Protein AF-A0A7S0EVI3-F1 (afdb_monomer_lite)

Sequence (124 aa):
MVFFVDGVERPTIIVSRPSEYKQPRIYIFTIEEQNWNHSLEGFVIATRNGVGFDHAYTTGTRNNGADGGQVELHVWASAPDILYYQGKTTANVGGMIEVKDSLLAPSKLVRTRRLLEEQPAARI

Foldseek 3Di:
DADDDPNHTQDAAEAEAEQDQPFFDKDKDFFDPDDPPDPQWFKFKFQDADAACPGGDDPAWDPGRDSGGIIMGGHYNPRDQKIWIHTNPDHPHTYIYGYHYDPPDVCPPDDDDDDDDDDPDDDD

Secondary structure (DSSP, 8-state):
---EETTEESPPEEEEE-SSTTSPEEEEEEE----TTSPP--EEEESSSSSTTTTB--TTEESTTBSSEEEEEEE-TTS-SEEEEEESSSTT-EEEEEEEE-S--------PPPPP--PPP---

Structure (mmCIF, N/CA/C/O backbone):
data_AF-A0A7S0EVI3-F1
#
_entry.id   AF-A0A7S0EVI3-F1
#
loop_
_atom_site.group_PDB
_atom_site.id
_atom_site.type_symbol
_atom_site.label_atom_id
_atom_site.label_alt_id
_atom_site.label_comp_id
_atom_site.label_asym_id
_atom_site.label_entity_id
_atom_site.label_seq_id
_atom_site.pdbx_PDB_ins_code
_atom_site.Cartn_x
_atom_site.Cartn_y
_atom_site.Cartn_z
_atom_site.occupancy
_atom_site.B_iso_or_equiv
_atom_site.auth_seq_id
_atom_site.auth_comp_id
_atom_site.auth_asym_id
_atom_site.auth_atom_id
_atom_site.pdbx_PDB_model_num
ATOM 1 N N . MET A 1 1 ? 17.255 -3.508 -9.922 1.00 75.69 1 MET A N 1
ATOM 2 C CA . MET A 1 1 ? 16.327 -2.391 -9.659 1.00 75.69 1 MET A CA 1
ATOM 3 C C . MET A 1 1 ? 15.716 -2.614 -8.292 1.00 75.69 1 MET A C 1
ATOM 5 O O . MET A 1 1 ? 15.513 -3.767 -7.942 1.00 75.69 1 MET A O 1
ATOM 9 N N . VAL A 1 2 ? 15.512 -1.565 -7.504 1.00 85.00 2 VAL A N 1
ATOM 10 C CA . VAL A 1 2 ? 14.931 -1.639 -6.155 1.00 85.00 2 VAL A CA 1
ATOM 11 C C . VAL A 1 2 ? 14.132 -0.364 -5.906 1.00 85.00 2 VAL A C 1
ATOM 13 O O . VAL A 1 2 ? 14.465 0.676 -6.471 1.00 85.00 2 VAL A O 1
ATOM 16 N N . PHE A 1 3 ? 13.094 -0.441 -5.076 1.00 87.06 3 PHE A N 1
ATOM 17 C CA . PHE A 1 3 ? 12.415 0.757 -4.593 1.00 87.06 3 PHE A CA 1
ATOM 18 C C . PHE A 1 3 ? 13.143 1.307 -3.371 1.00 87.06 3 PHE A C 1
ATOM 20 O O . PHE A 1 3 ? 13.448 0.563 -2.433 1.00 87.06 3 PHE A O 1
ATOM 27 N N . PHE A 1 4 ? 13.365 2.618 -3.388 1.00 89.12 4 PHE A N 1
ATOM 28 C CA . PHE A 1 4 ? 13.711 3.390 -2.208 1.00 89.12 4 PHE A CA 1
ATOM 29 C C . PHE A 1 4 ? 12.467 4.134 -1.740 1.00 89.12 4 PHE A C 1
ATOM 31 O O . PHE A 1 4 ? 11.770 4.739 -2.551 1.00 89.12 4 PHE A O 1
ATOM 38 N N . VAL A 1 5 ? 12.194 4.095 -0.441 1.00 87.88 5 VAL A N 1
ATOM 39 C CA . VAL A 1 5 ? 11.146 4.912 0.182 1.00 87.88 5 VAL A CA 1
ATOM 40 C C . VAL A 1 5 ? 11.827 5.733 1.261 1.00 87.88 5 VAL A C 1
ATOM 42 O O . VAL A 1 5 ? 12.509 5.174 2.119 1.00 87.88 5 VAL A O 1
ATOM 45 N N . ASP A 1 6 ? 11.725 7.056 1.147 1.00 88.06 6 ASP A N 1
ATOM 46 C CA . ASP A 1 6 ? 12.416 8.021 2.011 1.00 88.06 6 ASP A CA 1
ATOM 47 C C . ASP A 1 6 ? 13.928 7.743 2.152 1.00 88.06 6 ASP A C 1
ATOM 49 O O . ASP A 1 6 ? 14.516 7.847 3.227 1.00 88.06 6 ASP A O 1
ATOM 53 N N . GLY A 1 7 ? 14.569 7.346 1.045 1.00 87.62 7 GLY A N 1
ATOM 54 C CA . GLY A 1 7 ? 16.007 7.058 0.978 1.00 87.62 7 GLY A CA 1
ATOM 55 C C . GLY A 1 7 ? 16.431 5.695 1.538 1.00 87.62 7 GLY A C 1
ATOM 56 O O . GLY A 1 7 ? 17.607 5.346 1.449 1.00 87.62 7 GLY A O 1
ATOM 57 N N . VAL A 1 8 ? 15.504 4.897 2.071 1.00 90.44 8 VAL A N 1
ATOM 58 C CA . VAL A 1 8 ? 15.786 3.539 2.552 1.00 90.44 8 VAL A CA 1
ATOM 59 C C . VAL A 1 8 ? 15.499 2.536 1.444 1.00 90.44 8 VAL A C 1
ATOM 61 O O . VAL A 1 8 ? 14.448 2.599 0.810 1.00 90.44 8 VAL A O 1
ATOM 64 N N . GLU A 1 9 ? 16.417 1.599 1.210 1.00 90.19 9 GLU A N 1
ATOM 65 C CA . GLU A 1 9 ? 16.212 0.500 0.265 1.00 90.19 9 GLU A CA 1
ATOM 66 C C . GLU A 1 9 ? 15.216 -0.520 0.834 1.00 90.19 9 GLU A C 1
ATOM 68 O O . GLU A 1 9 ? 15.424 -1.058 1.923 1.00 90.19 9 GLU A O 1
ATOM 73 N N . ARG A 1 10 ? 14.146 -0.810 0.082 1.00 89.44 10 ARG A N 1
ATOM 74 C CA . ARG A 1 10 ? 13.157 -1.865 0.380 1.00 89.44 10 ARG A CA 1
ATOM 75 C C . ARG A 1 10 ? 12.644 -1.890 1.841 1.00 89.44 10 ARG A C 1
ATOM 77 O O . ARG A 1 10 ? 12.573 -2.970 2.439 1.00 89.44 10 ARG A O 1
ATOM 84 N N . PRO A 1 11 ? 12.262 -0.750 2.449 1.00 95.38 11 PRO A N 1
ATOM 85 C CA . PRO A 1 11 ? 11.819 -0.729 3.835 1.00 95.38 11 PRO A CA 1
ATOM 86 C C . PRO A 1 11 ? 10.487 -1.459 4.010 1.00 95.38 11 PRO A C 1
ATOM 88 O O . PRO A 1 11 ? 9.668 -1.542 3.091 1.00 95.38 11 PRO A O 1
ATOM 91 N N . THR A 1 12 ? 10.232 -1.937 5.228 1.00 96.31 12 THR A N 1
ATOM 92 C CA . THR A 1 12 ? 8.856 -2.247 5.629 1.00 96.31 12 THR A CA 1
ATOM 93 C C . THR A 1 12 ? 8.133 -0.935 5.895 1.00 96.31 12 THR A C 1
ATOM 95 O O . THR A 1 12 ? 8.557 -0.153 6.745 1.00 96.31 12 THR A O 1
ATOM 98 N N . ILE A 1 13 ? 7.048 -0.693 5.168 1.00 96.75 13 ILE A N 1
ATOM 99 C CA . ILE A 1 13 ? 6.231 0.509 5.322 1.00 96.75 13 ILE A CA 1
ATOM 100 C C . ILE A 1 13 ? 5.176 0.215 6.378 1.00 96.75 13 ILE A C 1
ATOM 102 O O . ILE A 1 13 ? 4.430 -0.749 6.249 1.00 96.75 13 ILE A O 1
ATOM 106 N N . ILE A 1 14 ? 5.094 1.038 7.419 1.00 96.06 14 ILE A N 1
ATOM 107 C CA . ILE A 1 14 ? 4.076 0.878 8.458 1.00 96.06 14 ILE A CA 1
ATOM 108 C C . ILE A 1 14 ? 2.975 1.899 8.207 1.00 96.06 14 ILE A C 1
ATOM 110 O O . ILE A 1 14 ? 3.201 3.107 8.270 1.00 96.06 14 ILE A O 1
ATOM 114 N N . VAL A 1 15 ? 1.769 1.407 7.959 1.00 95.31 15 VAL A N 1
ATOM 115 C CA . VAL A 1 15 ? 0.560 2.222 7.840 1.00 95.31 15 VAL A CA 1
ATOM 116 C C . VAL A 1 15 ? -0.413 1.852 8.948 1.00 95.31 15 VAL A C 1
ATOM 118 O O . VAL A 1 15 ? -0.271 0.835 9.622 1.00 95.31 15 VAL A O 1
ATOM 121 N N . SER A 1 16 ? -1.418 2.691 9.158 1.00 94.38 16 SER A N 1
ATOM 122 C CA . SER A 1 16 ? -2.457 2.438 10.146 1.00 94.38 16 SER A CA 1
ATOM 123 C C . SER A 1 16 ? -3.818 2.359 9.482 1.00 94.38 16 SER A C 1
ATOM 125 O O . SER A 1 16 ? -4.107 3.144 8.576 1.00 94.38 16 SER A O 1
ATOM 127 N N . ARG A 1 17 ? -4.662 1.443 9.956 1.00 92.38 17 ARG A N 1
ATOM 128 C CA . ARG A 1 17 ? -6.083 1.395 9.617 1.00 92.38 17 ARG A CA 1
ATOM 129 C C . ARG A 1 17 ? -6.929 2.005 10.744 1.00 92.38 17 ARG A C 1
ATOM 131 O O . ARG A 1 17 ? -6.536 1.951 11.914 1.00 92.38 17 ARG A O 1
ATOM 138 N N . PRO A 1 18 ? -8.048 2.668 10.414 1.00 89.25 18 PRO A N 1
ATOM 139 C CA . PRO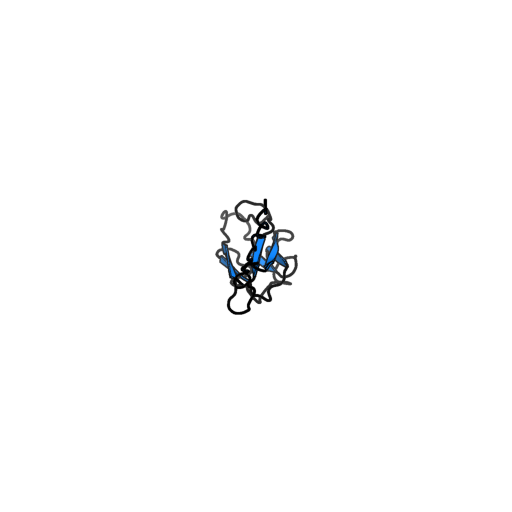 A 1 18 ? -8.986 3.190 11.404 1.00 89.25 18 PRO A CA 1
ATOM 140 C C . PRO A 1 18 ? -9.706 2.047 12.137 1.00 89.25 18 PRO A C 1
ATOM 142 O O . PRO A 1 18 ? -9.878 0.965 11.584 1.00 89.25 18 PRO A O 1
ATOM 145 N N . SER A 1 19 ? -10.171 2.307 13.361 1.00 80.69 19 SER A N 1
ATOM 146 C CA . SER A 1 19 ? -10.954 1.350 14.159 1.00 80.69 19 SER A CA 1
ATOM 147 C C . SER A 1 19 ? -12.413 1.210 13.703 1.00 80.69 19 SER A C 1
ATOM 149 O O . SER A 1 19 ? -13.073 0.232 14.043 1.00 80.69 19 SER A O 1
ATOM 151 N N . GLU A 1 20 ? -12.928 2.167 12.923 1.00 78.31 20 GLU A N 1
ATOM 152 C CA . GLU A 1 20 ? -14.301 2.179 12.410 1.00 78.31 20 GLU A CA 1
ATOM 153 C C . GLU A 1 20 ? -14.328 2.375 10.885 1.00 78.31 20 GLU A C 1
ATOM 155 O O . GLU A 1 20 ? -13.520 3.110 10.318 1.00 78.31 20 GLU A O 1
ATOM 160 N N . TYR A 1 21 ? -15.330 1.792 10.219 1.00 75.56 21 TYR A N 1
ATOM 161 C CA . TYR A 1 21 ? -15.549 1.846 8.762 1.00 75.56 21 TYR A CA 1
ATOM 162 C C . TYR A 1 21 ? -16.068 3.196 8.226 1.00 75.56 21 TYR A C 1
ATOM 164 O O . TYR A 1 21 ? -16.699 3.245 7.174 1.00 75.56 21 TYR A O 1
ATOM 172 N N . LYS A 1 22 ? -15.857 4.310 8.935 1.00 79.88 22 LYS A N 1
ATOM 173 C CA . LYS A 1 22 ? -16.441 5.601 8.531 1.00 79.88 22 LYS A CA 1
ATOM 174 C C . LYS A 1 22 ? -15.660 6.281 7.412 1.00 79.88 22 LYS A C 1
ATOM 176 O O . LYS A 1 22 ? -16.274 6.857 6.521 1.00 79.88 22 LYS A O 1
ATOM 181 N N . GLN A 1 23 ? -14.330 6.233 7.465 1.00 85.75 23 GLN A N 1
ATOM 182 C CA . GLN A 1 23 ? -13.439 6.829 6.466 1.00 85.75 23 GLN A CA 1
ATOM 183 C C . GLN A 1 23 ? -12.113 6.063 6.435 1.00 85.75 23 GLN A C 1
ATOM 185 O O . GLN A 1 23 ? -11.656 5.653 7.503 1.00 85.75 23 GLN A O 1
ATOM 190 N N . PRO A 1 24 ? -11.478 5.877 5.265 1.00 91.62 24 PRO A N 1
ATOM 191 C CA . PRO A 1 24 ? -10.165 5.256 5.186 1.00 91.62 24 PRO A CA 1
ATOM 192 C C . PRO A 1 24 ? -9.078 6.229 5.651 1.00 91.62 24 PRO A C 1
ATOM 194 O O . PRO A 1 24 ? -9.237 7.449 5.589 1.00 91.62 24 PRO A O 1
ATOM 197 N N . ARG A 1 25 ? -7.927 5.691 6.052 1.00 93.19 25 ARG A N 1
ATOM 198 C CA . ARG A 1 25 ? -6.688 6.475 6.120 1.00 93.19 25 ARG A CA 1
ATOM 199 C C . ARG A 1 25 ? -6.021 6.440 4.752 1.00 93.19 25 ARG A C 1
ATOM 201 O O . ARG A 1 25 ? -5.808 5.358 4.211 1.00 93.19 25 ARG A O 1
ATOM 208 N N . ILE A 1 26 ? -5.725 7.606 4.190 1.00 95.00 26 ILE A N 1
ATOM 209 C CA . ILE A 1 26 ? -5.155 7.718 2.845 1.00 95.00 26 ILE A CA 1
ATOM 210 C C . ILE A 1 26 ? -3.648 7.930 2.963 1.00 95.00 26 ILE A C 1
ATOM 212 O O . ILE A 1 26 ? -3.197 8.870 3.615 1.00 95.00 26 ILE A O 1
ATOM 216 N N . TYR A 1 27 ? -2.889 7.050 2.319 1.00 96.88 27 TYR A N 1
ATOM 217 C CA . TYR A 1 27 ? -1.442 7.133 2.161 1.00 96.88 27 TYR A CA 1
ATOM 218 C C . TYR A 1 27 ? -1.134 7.367 0.688 1.00 96.88 27 TYR A C 1
ATOM 220 O O . TYR A 1 27 ? -1.673 6.670 -0.170 1.00 96.88 27 TYR A O 1
ATOM 228 N N . ILE A 1 28 ? -0.295 8.355 0.393 1.00 95.88 28 ILE A N 1
ATOM 229 C CA . ILE A 1 28 ? 0.062 8.724 -0.977 1.00 95.88 28 ILE A CA 1
ATOM 230 C C . ILE A 1 28 ? 1.530 8.374 -1.187 1.00 95.88 28 ILE A C 1
ATOM 232 O O . ILE A 1 28 ? 2.398 8.899 -0.494 1.00 95.88 28 ILE A O 1
ATOM 236 N N . PHE A 1 29 ? 1.789 7.490 -2.144 1.00 93.62 29 PHE A N 1
ATOM 237 C CA . PHE A 1 29 ? 3.125 7.154 -2.610 1.00 93.62 29 PHE A CA 1
ATOM 238 C C . PHE A 1 29 ? 3.414 7.983 -3.855 1.00 93.62 29 PHE A C 1
ATOM 240 O O . PHE A 1 29 ? 2.797 7.776 -4.903 1.00 93.62 29 PHE A O 1
ATOM 247 N N . THR A 1 30 ? 4.327 8.941 -3.731 1.00 91.69 30 THR A N 1
ATOM 248 C CA . THR A 1 30 ? 4.819 9.709 -4.875 1.00 91.69 30 THR A CA 1
ATOM 249 C C . THR A 1 30 ? 5.948 8.927 -5.534 1.00 91.69 30 THR A C 1
ATOM 251 O O . THR A 1 30 ? 6.977 8.665 -4.918 1.00 91.69 30 THR A O 1
ATOM 254 N N . ILE A 1 31 ? 5.732 8.538 -6.783 1.00 87.62 31 ILE A N 1
ATOM 255 C CA . ILE A 1 31 ? 6.685 7.834 -7.630 1.00 87.62 31 ILE A CA 1
ATOM 256 C C . ILE A 1 31 ? 7.399 8.886 -8.468 1.00 87.62 31 ILE A C 1
ATOM 258 O O . ILE A 1 31 ? 6.874 9.374 -9.474 1.00 87.62 31 ILE A O 1
ATOM 262 N N . GLU A 1 32 ? 8.579 9.276 -7.998 1.00 79.44 32 GLU A N 1
ATOM 263 C CA . GLU A 1 32 ? 9.460 10.177 -8.728 1.00 79.44 32 GLU A CA 1
ATOM 264 C C . GLU A 1 32 ? 10.269 9.389 -9.758 1.00 79.44 32 GLU A C 1
ATOM 266 O O . GLU A 1 32 ? 10.924 8.392 -9.444 1.00 79.44 32 GLU A O 1
ATOM 271 N N . GLU A 1 33 ? 10.233 9.853 -11.003 1.00 68.38 33 GLU A N 1
ATOM 272 C CA . GLU A 1 33 ? 11.042 9.304 -12.081 1.00 68.38 33 GLU A CA 1
ATOM 273 C C . GLU A 1 33 ? 12.493 9.773 -11.893 1.00 68.38 33 GLU A C 1
ATOM 275 O O . GLU A 1 33 ? 12.888 10.856 -12.329 1.00 68.38 33 GLU A O 1
ATOM 280 N N . GLN A 1 34 ? 13.310 8.981 -11.193 1.00 58.06 34 GLN A N 1
ATOM 281 C CA . GLN A 1 34 ? 14.746 9.242 -11.141 1.00 58.06 34 GLN A CA 1
ATOM 282 C C . GLN A 1 34 ? 15.413 8.764 -12.436 1.00 58.06 34 GLN A C 1
ATOM 284 O O . GLN A 1 34 ? 15.823 7.613 -12.563 1.00 58.06 34 GLN A O 1
ATOM 289 N N . ASN A 1 35 ? 15.594 9.723 -13.346 1.00 54.56 35 ASN A N 1
ATOM 290 C CA . ASN A 1 35 ? 16.425 9.691 -14.553 1.00 54.56 35 ASN A CA 1
ATOM 291 C C . ASN A 1 35 ? 15.799 9.038 -15.799 1.00 54.56 35 ASN A C 1
ATOM 293 O O . ASN A 1 35 ? 15.438 7.866 -15.806 1.00 54.56 35 ASN A O 1
ATOM 297 N N . TRP A 1 36 ? 15.858 9.781 -16.912 1.00 55.09 36 TRP A N 1
ATOM 298 C CA . TRP A 1 36 ? 15.404 9.430 -18.272 1.00 55.09 36 TRP A CA 1
ATOM 299 C C . TRP A 1 36 ? 15.952 8.116 -18.879 1.00 55.09 36 TRP A C 1
ATOM 301 O O . TRP A 1 36 ? 15.562 7.757 -19.985 1.00 55.09 36 TRP A O 1
ATOM 311 N N . ASN A 1 37 ? 16.848 7.400 -18.189 1.00 54.66 37 ASN A N 1
ATOM 312 C CA . ASN A 1 37 ? 17.546 6.211 -18.698 1.00 54.66 37 ASN A CA 1
ATOM 313 C C . ASN A 1 37 ? 17.290 4.926 -17.890 1.00 54.66 37 ASN A C 1
ATOM 315 O O . ASN A 1 37 ? 17.931 3.909 -18.157 1.00 54.66 37 ASN A O 1
ATOM 319 N N . HIS A 1 38 ? 16.396 4.940 -16.900 1.00 56.28 38 HIS A N 1
ATOM 320 C CA . HIS A 1 38 ? 16.034 3.734 -16.152 1.00 56.28 38 HIS A CA 1
ATOM 321 C C . HIS A 1 38 ? 14.680 3.198 -16.627 1.00 56.28 38 HIS A C 1
ATOM 323 O O . HIS A 1 38 ? 13.769 3.970 -16.910 1.00 56.28 38 HIS A O 1
ATOM 329 N N . SER A 1 39 ? 14.551 1.868 -16.744 1.00 59.78 39 SER A N 1
ATOM 330 C CA . SER A 1 39 ? 13.244 1.241 -16.984 1.00 59.78 39 SER A CA 1
ATOM 331 C C . SER A 1 39 ? 12.276 1.697 -15.906 1.00 59.78 39 SER A C 1
ATOM 333 O O . SER A 1 39 ? 12.548 1.518 -14.720 1.00 59.78 39 SER A O 1
ATOM 335 N N . LEU A 1 40 ? 11.161 2.278 -16.338 1.00 73.00 40 LEU A N 1
ATOM 336 C CA . LEU A 1 40 ? 10.063 2.604 -15.452 1.00 73.00 40 LEU A CA 1
ATOM 337 C C . LEU A 1 40 ? 9.538 1.313 -14.826 1.00 73.00 40 LEU A C 1
ATOM 339 O O . LEU A 1 40 ? 9.146 0.384 -15.533 1.00 73.00 40 LEU A O 1
ATOM 343 N N . GLU A 1 41 ? 9.552 1.255 -13.500 1.00 85.56 41 GLU A N 1
ATOM 344 C CA . GLU A 1 41 ? 8.992 0.141 -12.751 1.00 85.56 41 GLU A CA 1
ATOM 345 C C . GLU A 1 41 ? 7.732 0.607 -12.041 1.00 85.56 41 GLU A C 1
ATOM 347 O O . GLU A 1 41 ? 7.797 1.354 -11.064 1.00 85.56 41 GLU A O 1
ATOM 352 N N . GLY A 1 42 ? 6.584 0.152 -12.537 1.00 90.44 42 GLY A N 1
ATOM 353 C CA . GLY A 1 42 ? 5.301 0.477 -11.938 1.00 90.44 42 GLY A CA 1
ATOM 354 C C . GLY A 1 42 ? 5.222 0.043 -10.482 1.00 90.44 42 GLY A C 1
ATOM 355 O O . GLY A 1 42 ? 5.614 -1.072 -10.132 1.00 90.44 42 GLY A O 1
ATOM 356 N N . PHE A 1 43 ? 4.677 0.915 -9.638 1.00 93.50 43 PHE A N 1
ATOM 357 C CA . PHE A 1 43 ? 4.495 0.644 -8.217 1.00 93.50 43 PHE A CA 1
ATOM 358 C C . PHE A 1 43 ? 3.137 -0.016 -7.976 1.00 93.50 43 PHE A C 1
ATOM 360 O O . PHE A 1 43 ? 2.095 0.645 -7.996 1.00 93.50 43 PHE A O 1
ATOM 367 N N . VAL A 1 44 ? 3.138 -1.333 -7.767 1.00 96.75 44 VAL A N 1
ATOM 368 C CA . VAL A 1 44 ? 1.921 -2.116 -7.536 1.00 96.75 44 VAL A CA 1
ATOM 369 C C . VAL A 1 44 ? 1.778 -2.452 -6.058 1.00 96.75 44 VAL A C 1
ATOM 371 O O . VAL A 1 44 ? 2.666 -3.049 -5.461 1.00 96.75 44 VAL A O 1
ATOM 374 N N . ILE A 1 45 ? 0.625 -2.144 -5.476 1.00 97.94 45 ILE A N 1
ATOM 375 C CA . ILE A 1 45 ? 0.218 -2.631 -4.160 1.00 97.94 45 ILE A CA 1
ATOM 376 C C . ILE A 1 45 ? -0.565 -3.929 -4.338 1.00 97.94 45 ILE A C 1
ATOM 378 O O . ILE A 1 45 ? -1.528 -3.983 -5.110 1.00 97.94 45 ILE A O 1
ATOM 382 N N . ALA A 1 46 ? -0.168 -4.965 -3.606 1.00 97.81 46 ALA A N 1
ATOM 383 C CA . ALA A 1 46 ? -0.665 -6.326 -3.743 1.00 97.81 46 ALA A CA 1
ATOM 384 C C . ALA A 1 46 ? -0.943 -6.989 -2.386 1.00 97.81 46 ALA A C 1
ATOM 386 O O . ALA A 1 46 ? -0.367 -6.629 -1.362 1.00 97.81 46 ALA A O 1
ATOM 387 N N . THR A 1 47 ? -1.814 -7.997 -2.372 1.00 97.69 47 THR A N 1
ATOM 388 C CA . THR A 1 47 ? -2.103 -8.814 -1.178 1.00 97.69 47 THR A CA 1
ATOM 389 C C . THR A 1 47 ? -1.106 -9.954 -0.978 1.00 97.69 47 THR A C 1
ATOM 391 O O . THR A 1 47 ? -1.119 -10.617 0.056 1.00 97.69 47 THR A O 1
ATOM 394 N N . ARG A 1 48 ? -0.266 -10.233 -1.979 1.00 95.81 48 ARG A N 1
ATOM 395 C CA . ARG A 1 48 ? 0.809 -11.231 -1.936 1.00 95.81 48 ARG A CA 1
ATOM 396 C C . ARG A 1 48 ? 2.003 -10.710 -2.720 1.00 95.81 48 ARG A C 1
ATOM 398 O O . ARG A 1 48 ? 1.812 -10.010 -3.708 1.00 95.81 48 ARG A O 1
ATOM 405 N N . ASN A 1 49 ? 3.201 -11.094 -2.294 1.00 92.88 49 ASN A N 1
ATOM 406 C CA . ASN A 1 49 ? 4.426 -10.808 -3.031 1.00 92.88 49 ASN A CA 1
ATOM 407 C C . ASN A 1 49 ? 4.445 -11.559 -4.376 1.00 92.88 49 ASN A C 1
ATOM 409 O O . ASN A 1 49 ? 4.001 -12.707 -4.459 1.00 92.88 49 ASN A O 1
ATOM 413 N N . GLY A 1 50 ? 4.985 -10.923 -5.407 1.00 91.81 50 GLY A N 1
ATOM 414 C CA . GLY A 1 50 ? 5.041 -11.420 -6.771 1.00 91.81 50 GLY A CA 1
ATOM 415 C C . GLY A 1 50 ? 5.503 -10.332 -7.737 1.00 91.81 50 GLY A C 1
ATOM 416 O O . GLY A 1 50 ? 6.396 -9.543 -7.429 1.00 91.81 50 GLY A O 1
ATOM 417 N N . VAL A 1 51 ? 4.898 -10.314 -8.922 1.00 92.62 51 VAL A N 1
ATOM 418 C CA . VAL A 1 51 ? 5.120 -9.291 -9.945 1.00 92.62 51 VAL A CA 1
ATOM 419 C C . VAL A 1 51 ? 3.798 -8.974 -10.629 1.00 92.62 51 VAL A C 1
ATOM 421 O O . VAL A 1 51 ? 2.895 -9.814 -10.660 1.00 92.62 51 VAL A O 1
ATOM 424 N N . GLY A 1 52 ? 3.680 -7.772 -11.185 1.00 91.81 52 GLY A N 1
ATOM 425 C CA . GLY A 1 52 ? 2.501 -7.395 -11.958 1.00 91.81 52 GLY A CA 1
ATOM 426 C C . GLY A 1 52 ? 1.234 -7.351 -11.106 1.00 91.81 52 GLY A C 1
ATOM 427 O O . GLY A 1 52 ? 1.274 -7.011 -9.921 1.00 91.81 52 GLY A O 1
ATOM 428 N N . PHE A 1 53 ? 0.097 -7.674 -11.725 1.00 95.31 53 PHE A N 1
ATOM 429 C CA . PHE A 1 53 ? -1.233 -7.440 -11.154 1.00 95.31 53 PHE A CA 1
ATOM 430 C C . PHE A 1 53 ? -1.946 -8.694 -10.631 1.00 95.31 53 PHE A C 1
ATOM 432 O O . PHE A 1 53 ? -3.056 -8.566 -10.119 1.00 95.31 53 PHE A O 1
ATOM 439 N N . ASP A 1 54 ? -1.329 -9.878 -10.696 1.00 92.31 54 ASP A N 1
ATOM 440 C CA . ASP A 1 54 ? -1.970 -11.161 -10.339 1.00 92.31 54 ASP A CA 1
ATOM 441 C C . ASP A 1 54 ? -2.589 -11.171 -8.933 1.00 92.31 54 ASP A C 1
ATOM 443 O O . ASP A 1 54 ? -3.601 -11.824 -8.687 1.00 92.31 54 ASP A O 1
ATOM 447 N N . HIS A 1 55 ? -1.997 -10.413 -8.007 1.00 95.31 55 HIS A N 1
ATOM 448 C CA . HIS A 1 55 ? -2.480 -10.254 -6.636 1.00 95.31 55 HIS A CA 1
ATOM 449 C C . HIS A 1 55 ? -2.680 -8.782 -6.261 1.00 95.31 55 HIS A C 1
ATOM 451 O O . HIS A 1 55 ? -2.535 -8.421 -5.092 1.00 95.31 55 HIS A O 1
ATOM 457 N N . ALA A 1 56 ? -2.963 -7.920 -7.242 1.00 96.69 56 ALA A N 1
ATOM 458 C CA . ALA A 1 56 ? -3.157 -6.496 -7.005 1.00 96.69 56 ALA A CA 1
ATOM 459 C C . ALA A 1 56 ? -4.275 -6.254 -5.983 1.00 96.69 56 ALA A C 1
ATOM 461 O O . ALA A 1 56 ? -5.374 -6.802 -6.074 1.00 96.69 56 ALA A O 1
ATOM 462 N N . TYR A 1 57 ? -4.002 -5.393 -5.010 1.00 97.44 57 TYR A N 1
ATOM 463 C CA . TYR A 1 57 ? -4.991 -4.968 -4.035 1.00 97.44 57 TYR A CA 1
ATOM 464 C C . TYR A 1 57 ? -5.866 -3.877 -4.659 1.00 97.44 57 TYR A C 1
ATOM 466 O O . TYR A 1 57 ? -5.420 -2.744 -4.830 1.00 97.44 57 TYR A O 1
ATOM 474 N N . THR A 1 58 ? -7.103 -4.209 -5.035 1.00 94.50 58 THR A N 1
ATOM 475 C CA . THR A 1 58 ? -8.004 -3.306 -5.782 1.00 94.50 58 THR A CA 1
ATOM 476 C C . THR A 1 58 ? -9.033 -2.584 -4.908 1.00 94.50 58 THR A C 1
ATOM 478 O O . THR A 1 58 ? -9.540 -1.539 -5.299 1.00 94.50 58 THR A O 1
ATOM 481 N N . THR A 1 59 ? -9.323 -3.088 -3.706 1.00 91.00 59 THR A N 1
ATOM 482 C CA . THR A 1 59 ? -10.387 -2.564 -2.824 1.00 91.00 59 THR A CA 1
ATOM 483 C C . THR A 1 59 ? -10.085 -1.181 -2.232 1.00 91.00 59 THR A C 1
ATOM 485 O O . THR A 1 59 ? -10.985 -0.491 -1.762 1.00 91.00 59 THR A O 1
ATOM 488 N N . GLY A 1 60 ? -8.823 -0.758 -2.231 1.00 93.12 60 GLY A N 1
ATOM 489 C CA . GLY A 1 60 ? -8.404 0.490 -1.598 1.00 93.12 60 GLY A CA 1
ATOM 490 C C . GLY A 1 60 ? -7.204 1.113 -2.280 1.00 93.12 60 GLY A C 1
ATOM 491 O O . GLY A 1 60 ? -6.315 1.593 -1.591 1.00 93.12 60 GLY A O 1
ATOM 492 N N . THR A 1 61 ? -7.128 1.064 -3.606 1.00 97.00 61 THR A N 1
ATOM 493 C CA . THR A 1 61 ? -6.029 1.704 -4.333 1.00 97.00 61 THR A CA 1
ATOM 494 C C . THR A 1 61 ? -6.532 2.587 -5.457 1.00 97.00 61 THR A C 1
ATOM 496 O O . THR A 1 61 ? -7.561 2.318 -6.078 1.00 97.00 61 THR A O 1
ATOM 499 N N . ARG A 1 62 ? -5.783 3.654 -5.729 1.00 97.06 62 ARG A N 1
ATOM 500 C CA . ARG A 1 62 ? -5.985 4.518 -6.890 1.00 97.06 62 ARG A CA 1
ATOM 501 C C . ARG A 1 62 ? -4.674 4.635 -7.649 1.00 97.06 62 ARG A C 1
ATOM 503 O O . ARG A 1 62 ? -3.629 4.822 -7.034 1.00 97.06 62 ARG A O 1
ATOM 510 N N . ASN A 1 63 ? -4.761 4.539 -8.977 1.00 95.25 63 ASN A N 1
ATOM 511 C CA . ASN A 1 63 ? -3.609 4.574 -9.881 1.00 95.25 63 ASN A CA 1
ATOM 512 C C . ASN A 1 63 ? -2.571 3.472 -9.575 1.00 95.25 63 ASN A C 1
ATOM 514 O O . ASN A 1 63 ? -1.369 3.682 -9.660 1.00 95.25 63 ASN A O 1
ATOM 518 N N . ASN A 1 64 ? -3.044 2.295 -9.161 1.00 96.25 64 ASN A N 1
ATOM 519 C CA . ASN A 1 64 ? -2.179 1.182 -8.787 1.00 96.25 64 ASN A CA 1
ATOM 520 C C . ASN A 1 64 ? -1.370 0.680 -9.997 1.00 96.25 64 ASN A C 1
ATOM 522 O O . ASN A 1 64 ? -1.941 0.444 -11.061 1.00 96.25 64 ASN A O 1
ATOM 526 N N . GLY A 1 65 ? -0.059 0.497 -9.831 1.00 93.44 65 GLY A N 1
ATOM 527 C CA . GLY A 1 65 ? 0.852 0.127 -10.915 1.00 93.44 65 GLY A CA 1
ATOM 528 C C . GLY A 1 65 ? 1.277 1.289 -11.807 1.00 93.44 65 GLY A C 1
ATOM 529 O O . GLY A 1 65 ? 1.697 1.049 -12.940 1.00 93.44 65 GLY A O 1
ATOM 530 N N . ALA A 1 66 ? 1.143 2.526 -11.321 1.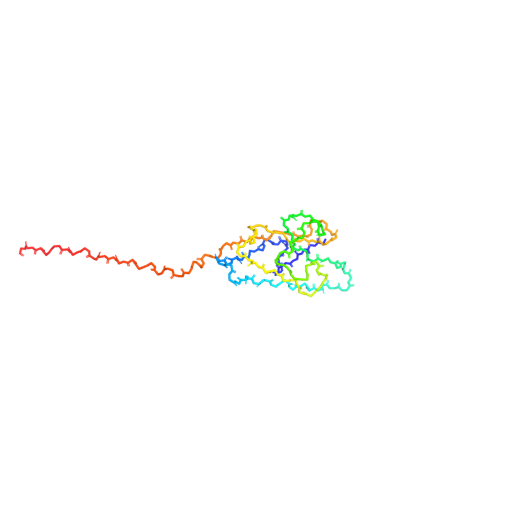00 91.88 66 ALA A N 1
ATOM 531 C CA . ALA A 1 66 ? 1.648 3.698 -12.014 1.00 91.88 66 ALA A CA 1
ATOM 532 C C . ALA A 1 66 ? 3.173 3.666 -12.115 1.00 91.88 66 ALA A C 1
ATOM 534 O O . ALA A 1 66 ? 3.873 3.387 -11.141 1.00 91.88 66 ALA A O 1
ATOM 535 N N . ASP A 1 67 ? 3.646 4.007 -13.306 1.00 88.00 67 ASP A N 1
ATOM 536 C CA . ASP A 1 67 ? 5.056 4.072 -13.684 1.00 88.00 67 ASP A CA 1
ATOM 537 C C . ASP A 1 67 ? 5.676 5.453 -13.327 1.00 88.00 67 ASP A C 1
ATOM 539 O O . ASP A 1 67 ? 6.879 5.651 -13.444 1.00 88.00 67 ASP A O 1
ATOM 543 N N . GLY A 1 68 ? 4.851 6.394 -12.845 1.00 87.69 68 GLY A N 1
ATOM 544 C CA . GLY A 1 68 ? 5.217 7.721 -12.340 1.00 87.69 68 GLY A CA 1
ATOM 545 C C . GLY A 1 68 ? 3.995 8.460 -11.767 1.00 87.69 68 GLY A C 1
ATOM 546 O O . GLY A 1 68 ? 2.849 8.094 -12.044 1.00 87.69 68 GLY A O 1
ATOM 547 N N . GLY A 1 69 ? 4.213 9.501 -10.958 1.00 88.88 69 GLY A N 1
ATOM 548 C CA . GLY A 1 69 ? 3.132 10.296 -10.359 1.00 88.88 69 GLY A CA 1
ATOM 549 C C . GLY A 1 69 ? 2.725 9.797 -8.971 1.00 88.88 69 GLY A C 1
ATOM 550 O O . GLY A 1 69 ? 3.584 9.578 -8.131 1.00 88.88 69 GLY A O 1
ATOM 551 N N . GLN A 1 70 ? 1.426 9.667 -8.684 1.00 93.69 70 GLN A N 1
ATOM 552 C CA . GLN A 1 70 ? 0.942 9.261 -7.355 1.00 93.69 70 GLN A CA 1
ATOM 553 C C . GLN A 1 70 ? 0.167 7.947 -7.404 1.00 93.69 70 GLN A C 1
ATOM 555 O O . GLN A 1 70 ? -0.728 7.791 -8.236 1.00 93.69 70 GLN A O 1
ATOM 560 N N . VAL A 1 71 ? 0.471 7.047 -6.468 1.00 95.50 71 VAL A N 1
ATOM 561 C CA . VAL A 1 71 ? -0.349 5.880 -6.120 1.00 95.50 71 VAL A CA 1
ATOM 562 C C . VAL A 1 71 ? -0.955 6.128 -4.745 1.00 95.50 71 VAL A C 1
ATOM 564 O O . VAL A 1 71 ? -0.236 6.414 -3.790 1.00 95.50 71 VAL A O 1
ATOM 567 N N . GLU A 1 72 ? -2.274 6.015 -4.617 1.00 97.50 72 GLU A N 1
ATOM 568 C CA . GLU A 1 72 ? -2.940 6.171 -3.320 1.00 97.50 72 GLU A CA 1
ATOM 569 C C . GLU A 1 72 ? -3.318 4.803 -2.749 1.00 97.50 72 GLU A C 1
ATOM 571 O O . GLU A 1 72 ? -3.874 3.961 -3.456 1.00 97.50 72 GLU A O 1
ATOM 576 N N . LEU A 1 73 ? -3.081 4.615 -1.452 1.00 98.06 73 LEU A N 1
ATOM 577 C CA . LEU A 1 73 ? -3.572 3.500 -0.652 1.00 98.06 73 LEU A CA 1
ATOM 578 C C . LEU A 1 73 ? -4.583 4.016 0.370 1.00 98.06 73 LEU A C 1
ATOM 580 O O . LEU A 1 73 ? -4.252 4.742 1.305 1.00 98.06 73 LEU A O 1
ATOM 584 N N . HIS A 1 74 ? -5.827 3.604 0.191 1.00 96.38 74 HIS A N 1
ATOM 585 C CA . HIS A 1 74 ? -6.954 3.872 1.068 1.00 96.38 74 HIS A CA 1
ATOM 586 C C . HIS A 1 74 ? -7.098 2.688 2.019 1.00 96.38 74 HIS A C 1
ATOM 588 O O . HIS A 1 74 ? -7.634 1.630 1.678 1.00 96.38 74 HIS A O 1
ATOM 594 N N . VAL A 1 75 ? -6.577 2.859 3.227 1.00 96.19 75 VAL A N 1
ATOM 595 C CA . VAL A 1 75 ? -6.573 1.831 4.262 1.00 96.19 75 VAL A CA 1
ATOM 596 C C . VAL A 1 75 ? -7.888 1.897 5.036 1.00 96.19 75 VAL A C 1
ATOM 598 O O . VAL A 1 75 ? -8.075 2.730 5.926 1.00 96.19 75 VAL A O 1
ATOM 601 N N . TRP A 1 76 ? -8.811 1.010 4.680 1.00 94.12 76 TRP A N 1
ATOM 602 C CA . TRP A 1 76 ? -10.072 0.794 5.390 1.00 94.12 76 TRP A CA 1
ATOM 603 C C . TRP A 1 76 ? -9.879 -0.069 6.640 1.00 94.12 76 TRP A C 1
ATOM 605 O O . TRP A 1 76 ? -8.885 -0.780 6.762 1.00 94.12 76 TRP A O 1
ATOM 615 N N . ALA A 1 77 ? -10.869 -0.077 7.536 1.00 91.62 77 ALA A N 1
ATOM 616 C CA . ALA A 1 77 ? -10.868 -0.955 8.711 1.00 91.62 77 ALA A CA 1
ATOM 617 C C . ALA A 1 77 ? -10.813 -2.461 8.350 1.00 91.62 77 ALA A C 1
ATOM 619 O O . ALA A 1 77 ? -10.356 -3.261 9.157 1.00 91.62 77 ALA A O 1
ATOM 620 N N . SER A 1 78 ? -11.220 -2.849 7.132 1.00 92.31 78 SER A N 1
ATOM 621 C CA . SER A 1 78 ? -11.108 -4.219 6.598 1.00 92.31 78 SER A CA 1
ATOM 622 C C . SER A 1 78 ? -9.783 -4.529 5.904 1.00 92.31 78 SER A C 1
ATOM 624 O O . SER A 1 78 ? -9.624 -5.643 5.403 1.00 92.31 78 SER A O 1
ATOM 626 N N . ALA A 1 79 ? -8.875 -3.559 5.754 1.00 95.19 79 ALA A N 1
ATOM 627 C CA . ALA A 1 79 ? -7.622 -3.794 5.042 1.00 95.19 79 ALA A CA 1
ATOM 628 C C . ALA A 1 79 ? -6.847 -4.939 5.720 1.00 95.19 79 ALA A C 1
ATOM 630 O O . ALA A 1 79 ? -6.814 -4.958 6.947 1.00 95.19 79 ALA A O 1
ATOM 631 N N . PRO A 1 80 ? -6.231 -5.876 4.977 1.00 96.38 80 PRO A N 1
ATOM 632 C CA . PRO A 1 80 ? -5.423 -6.942 5.569 1.00 96.38 80 PRO A CA 1
ATOM 633 C C . PRO A 1 80 ? -4.281 -6.392 6.429 1.00 96.38 80 PRO A C 1
ATOM 635 O O . PRO A 1 80 ? -3.778 -5.310 6.147 1.00 96.38 80 PRO A O 1
ATOM 638 N N . ASP A 1 81 ? -3.826 -7.162 7.420 1.00 97.31 81 ASP A N 1
ATOM 639 C CA . ASP A 1 81 ? -2.692 -6.778 8.283 1.00 97.31 81 ASP A CA 1
ATOM 640 C C . ASP A 1 81 ? -1.374 -6.650 7.500 1.00 97.31 81 ASP A C 1
ATOM 642 O O . ASP A 1 81 ? -0.453 -5.945 7.909 1.00 97.31 81 ASP A O 1
ATOM 646 N N . ILE A 1 82 ? -1.280 -7.345 6.363 1.00 97.94 82 ILE A N 1
ATOM 647 C CA . ILE A 1 82 ? -0.102 -7.369 5.503 1.00 97.94 82 ILE A CA 1
ATOM 648 C C . ILE A 1 82 ? -0.528 -7.117 4.060 1.00 97.94 82 ILE A C 1
ATOM 650 O O . ILE A 1 82 ? -1.374 -7.822 3.506 1.00 97.94 82 ILE A O 1
ATOM 654 N N . LEU A 1 83 ? 0.118 -6.133 3.447 1.00 98.25 83 LEU A N 1
ATOM 655 C CA . LEU A 1 83 ? 0.139 -5.900 2.008 1.00 98.25 83 LEU A CA 1
ATOM 656 C C . LEU A 1 83 ? 1.599 -5.885 1.534 1.00 98.25 83 LEU A C 1
ATOM 658 O O . LEU A 1 83 ? 2.540 -5.946 2.325 1.00 98.25 83 LEU A O 1
ATOM 662 N N . TYR A 1 84 ? 1.794 -5.787 0.229 1.00 97.62 84 TYR A N 1
AT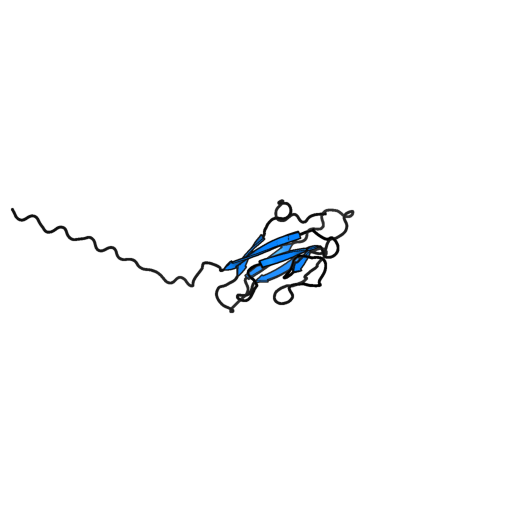OM 663 C CA . TYR A 1 84 ? 3.101 -5.680 -0.403 1.00 97.62 84 TYR A CA 1
ATOM 664 C C . TYR A 1 84 ? 3.089 -4.518 -1.381 1.00 97.62 84 TYR A C 1
ATOM 666 O O . TYR A 1 84 ? 2.067 -4.263 -2.014 1.00 97.62 84 TYR A O 1
ATOM 674 N N . TYR A 1 85 ? 4.224 -3.844 -1.523 1.00 96.38 85 TYR A N 1
ATOM 675 C CA . TYR A 1 85 ? 4.504 -3.038 -2.705 1.00 96.38 85 TYR A CA 1
ATOM 676 C C . TYR A 1 85 ? 5.523 -3.787 -3.555 1.00 96.38 85 TYR A C 1
ATOM 678 O O . TYR A 1 85 ? 6.496 -4.326 -3.026 1.00 96.38 85 TYR A O 1
ATOM 686 N N . GLN A 1 86 ? 5.285 -3.855 -4.857 1.00 94.75 86 GLN A N 1
ATOM 687 C CA . GLN A 1 86 ? 6.073 -4.654 -5.784 1.00 94.75 86 GLN A CA 1
ATOM 688 C C . GLN A 1 86 ? 6.163 -4.000 -7.161 1.00 94.75 86 GLN A C 1
ATOM 690 O O . GLN A 1 86 ? 5.329 -3.171 -7.525 1.00 94.75 86 GLN A O 1
ATOM 695 N N . GLY A 1 87 ? 7.173 -4.401 -7.925 1.00 92.50 87 GLY A N 1
ATOM 696 C CA . GLY A 1 87 ? 7.333 -4.035 -9.318 1.00 92.50 87 GLY A CA 1
ATOM 697 C C . GLY A 1 87 ? 6.255 -4.673 -10.189 1.00 92.50 87 GLY A C 1
ATOM 698 O O . GLY A 1 87 ? 5.797 -5.798 -9.964 1.00 92.50 87 GLY A O 1
ATOM 699 N N . LYS A 1 88 ? 5.864 -3.947 -11.225 1.00 92.25 88 LYS A N 1
ATOM 700 C CA . LYS A 1 88 ? 4.956 -4.407 -12.272 1.00 92.25 88 LYS A CA 1
ATOM 701 C C . LYS A 1 88 ? 5.592 -5.465 -13.180 1.00 92.25 88 LYS A C 1
ATOM 703 O O . LYS A 1 88 ? 4.887 -6.344 -13.663 1.00 92.25 88 LYS A O 1
ATOM 708 N N . THR A 1 89 ? 6.899 -5.397 -13.409 1.00 90.19 89 THR A N 1
ATOM 709 C CA . THR A 1 89 ? 7.627 -6.225 -14.383 1.00 90.19 89 THR A CA 1
ATOM 710 C C . THR A 1 89 ? 8.816 -6.969 -13.784 1.00 90.19 89 THR A C 1
ATOM 712 O O . THR A 1 89 ? 9.075 -8.106 -14.180 1.00 90.19 89 THR A O 1
ATOM 715 N N . THR A 1 90 ? 9.507 -6.393 -12.796 1.00 89.50 90 THR A N 1
ATOM 716 C CA . THR A 1 90 ? 10.698 -7.017 -12.206 1.00 89.50 90 THR A CA 1
ATOM 717 C C . THR A 1 90 ? 10.395 -7.676 -10.861 1.00 89.50 90 THR A C 1
ATOM 719 O O . THR A 1 90 ? 9.950 -7.034 -9.909 1.00 89.50 90 THR A O 1
ATOM 722 N N . ALA A 1 91 ? 10.692 -8.973 -10.753 1.00 88.88 91 ALA A N 1
ATOM 723 C CA . ALA A 1 91 ? 10.548 -9.720 -9.506 1.00 88.88 91 ALA A CA 1
ATOM 724 C C . ALA A 1 91 ? 11.520 -9.217 -8.424 1.00 88.88 91 ALA A C 1
ATOM 726 O O . ALA A 1 91 ? 12.613 -8.736 -8.722 1.00 88.88 91 ALA A O 1
ATOM 727 N N . ASN A 1 92 ? 11.150 -9.388 -7.151 1.00 85.88 92 ASN A N 1
ATOM 728 C CA . ASN A 1 92 ? 11.938 -8.966 -5.982 1.00 85.88 92 ASN A CA 1
ATOM 729 C C . ASN A 1 92 ? 12.210 -7.451 -5.884 1.00 85.88 92 ASN A C 1
ATOM 731 O O . ASN A 1 92 ? 13.001 -7.026 -5.040 1.00 85.88 92 ASN A O 1
ATOM 735 N N . VAL A 1 93 ? 11.535 -6.633 -6.693 1.00 87.88 93 VAL A N 1
ATOM 736 C CA . VAL A 1 93 ? 11.558 -5.172 -6.590 1.00 87.88 93 VAL A CA 1
ATOM 737 C C . VAL A 1 93 ? 10.393 -4.757 -5.716 1.00 87.88 93 VAL A C 1
ATOM 739 O O . VAL A 1 93 ? 9.280 -4.628 -6.197 1.00 87.88 93 VAL A O 1
ATOM 742 N N . GLY A 1 94 ? 10.614 -4.645 -4.409 1.00 91.31 94 GLY A N 1
ATOM 743 C CA . GLY A 1 94 ? 9.515 -4.403 -3.481 1.00 91.31 94 GLY A CA 1
ATOM 744 C C . GLY A 1 94 ? 9.788 -4.830 -2.050 1.00 91.31 94 GLY A C 1
ATOM 745 O O . GLY A 1 94 ? 10.884 -5.300 -1.712 1.00 91.31 94 GLY A O 1
ATOM 746 N N . GLY A 1 95 ? 8.757 -4.686 -1.227 1.00 95.06 95 GLY A N 1
ATOM 747 C CA . GLY A 1 95 ? 8.783 -4.974 0.198 1.00 95.06 95 GLY A CA 1
ATOM 748 C C . GLY A 1 95 ? 7.386 -5.096 0.798 1.00 95.06 95 GLY A C 1
ATOM 749 O O . GLY A 1 95 ? 6.374 -5.167 0.099 1.00 95.06 95 GLY A O 1
ATOM 750 N N . MET A 1 96 ? 7.348 -5.165 2.125 1.00 97.38 96 MET A N 1
ATOM 751 C CA . MET A 1 96 ? 6.122 -5.359 2.891 1.00 97.38 96 MET A CA 1
ATOM 752 C C . MET A 1 96 ? 5.524 -4.019 3.324 1.00 97.38 96 MET A C 1
ATOM 754 O O . MET A 1 96 ? 6.246 -3.082 3.666 1.00 97.38 96 MET A O 1
ATOM 758 N N . ILE A 1 97 ? 4.199 -3.961 3.360 1.00 98.44 97 ILE A N 1
ATOM 759 C CA . ILE A 1 97 ? 3.432 -2.927 4.043 1.00 98.44 97 ILE A CA 1
ATOM 760 C C . ILE A 1 97 ? 2.742 -3.596 5.233 1.00 98.44 97 ILE A C 1
ATOM 762 O O . ILE A 1 97 ? 1.893 -4.468 5.055 1.00 98.44 97 ILE A O 1
ATOM 766 N N . GLU A 1 98 ? 3.114 -3.198 6.443 1.00 98.06 98 GLU A N 1
ATOM 767 C CA . GLU A 1 98 ? 2.473 -3.637 7.678 1.00 98.06 98 GLU A CA 1
ATOM 768 C C . GLU A 1 98 ? 1.334 -2.670 8.019 1.00 98.06 98 GLU A C 1
ATOM 770 O O . GLU A 1 98 ? 1.551 -1.468 8.200 1.00 98.06 98 GLU A O 1
ATOM 775 N N . VAL A 1 99 ? 0.111 -3.186 8.105 1.00 96.81 99 VAL A N 1
ATOM 776 C CA . VAL A 1 99 ? -1.084 -2.418 8.455 1.00 96.81 99 VAL A CA 1
ATOM 777 C C . VAL A 1 99 ? -1.397 -2.650 9.925 1.00 96.81 99 VAL A C 1
ATOM 779 O O . VAL A 1 99 ? -1.777 -3.744 10.332 1.00 96.81 99 VAL A O 1
ATOM 782 N N . LYS A 1 100 ? -1.260 -1.601 10.736 1.00 94.81 100 LYS A N 1
ATOM 783 C CA . LYS A 1 100 ? -1.529 -1.656 12.177 1.00 94.81 100 LYS A CA 1
ATOM 784 C C . LYS A 1 100 ? -2.867 -1.034 12.518 1.00 94.81 100 LYS A C 1
ATOM 786 O O . LYS A 1 100 ? -3.268 -0.025 11.939 1.00 94.81 100 LYS A O 1
ATOM 791 N N . ASP A 1 101 ? -3.531 -1.579 13.524 1.00 90.31 101 ASP A N 1
ATOM 792 C CA . ASP A 1 101 ? -4.662 -0.886 14.122 1.00 90.31 101 ASP A CA 1
ATOM 793 C C . ASP A 1 101 ? -4.180 0.414 14.757 1.00 90.31 101 ASP A C 1
ATOM 795 O O . ASP A 1 101 ? -3.200 0.454 15.509 1.00 90.31 101 ASP A O 1
ATOM 799 N N . SER A 1 102 ? -4.867 1.511 14.449 1.00 81.69 102 SER A N 1
ATOM 800 C CA . SER A 1 102 ? -4.626 2.742 1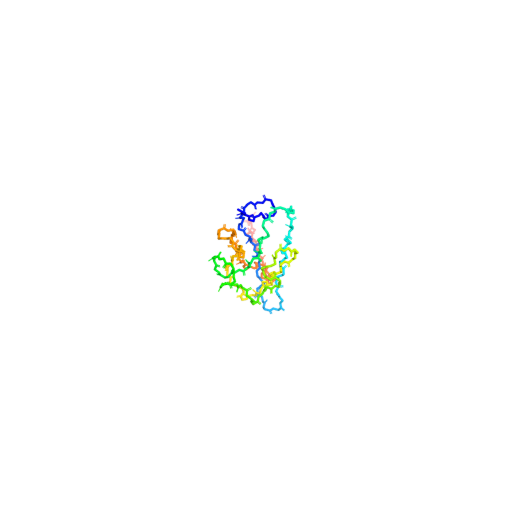5.179 1.00 81.69 102 SER A CA 1
ATOM 801 C C . SER A 1 102 ? -5.065 2.534 16.630 1.00 81.69 102 SER A C 1
ATOM 803 O O . SER A 1 102 ? -6.253 2.416 16.915 1.00 81.69 102 SER A O 1
ATOM 805 N N . LEU A 1 103 ? -4.104 2.536 17.561 1.00 66.62 103 LEU A N 1
ATOM 806 C CA . LEU A 1 103 ? -4.352 2.459 19.010 1.00 66.62 103 LEU A CA 1
ATOM 807 C C . LEU A 1 103 ? -5.100 3.682 19.567 1.00 66.62 103 LEU A C 1
ATOM 809 O O . LEU A 1 103 ? -5.372 3.752 20.766 1.00 66.62 103 LEU A O 1
ATOM 813 N N . LEU A 1 104 ? -5.461 4.639 18.708 1.00 57.91 104 LEU A N 1
ATOM 814 C CA . LEU A 1 104 ? -6.480 5.637 18.992 1.00 57.91 104 LEU A CA 1
ATOM 815 C C . LEU A 1 104 ? -7.844 4.931 19.066 1.00 57.91 104 LEU A C 1
ATOM 817 O O . LEU A 1 104 ? -8.703 5.090 18.200 1.00 57.91 104 LEU A O 1
ATOM 821 N N . ALA A 1 105 ? -8.058 4.146 20.123 1.00 51.94 105 ALA A N 1
ATOM 822 C CA . ALA A 1 105 ? -9.404 3.898 20.607 1.00 51.94 105 ALA A CA 1
ATOM 823 C C . ALA A 1 105 ? -10.098 5.268 20.732 1.00 51.94 105 ALA A C 1
ATOM 825 O O . ALA A 1 105 ? -9.426 6.228 21.136 1.00 51.94 105 ALA A O 1
ATOM 826 N N . PRO A 1 106 ? -11.401 5.404 20.412 1.00 51.53 106 PRO A N 1
ATOM 827 C CA . PRO A 1 106 ? -12.128 6.606 20.807 1.00 51.53 106 PRO A CA 1
ATOM 828 C C . PRO A 1 106 ? -11.825 6.797 22.287 1.00 51.53 106 PRO A C 1
ATOM 830 O O . PRO A 1 106 ? -11.988 5.853 23.059 1.00 51.53 106 PRO A O 1
ATOM 833 N N . SER A 1 107 ? -11.240 7.938 22.640 1.00 51.00 107 SER A N 1
ATOM 834 C CA . SER A 1 107 ? -10.642 8.214 23.940 1.00 51.00 107 SER A CA 1
ATOM 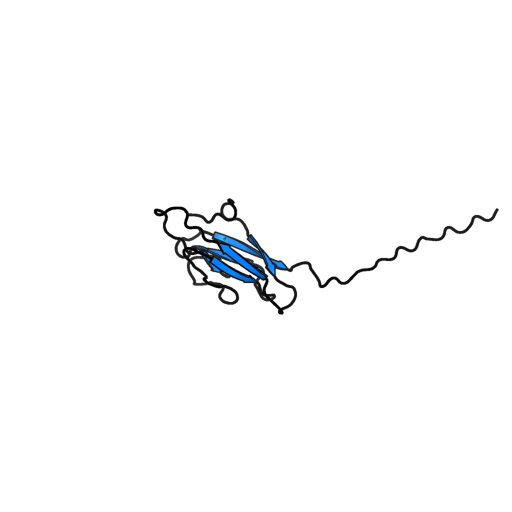835 C C . SER A 1 107 ? -11.648 7.941 25.056 1.00 51.00 107 SER A C 1
ATOM 837 O O . SER A 1 107 ? -12.374 8.821 25.510 1.00 51.00 107 SER A O 1
ATOM 839 N N . LYS A 1 108 ? -11.706 6.693 25.527 1.00 48.72 108 LYS A N 1
ATOM 840 C CA . LYS A 1 108 ? -12.445 6.335 26.723 1.00 48.72 108 LYS A CA 1
ATOM 841 C C . LYS A 1 108 ? -11.567 6.814 27.857 1.00 48.72 108 LYS A C 1
ATOM 843 O O . LYS A 1 108 ? -1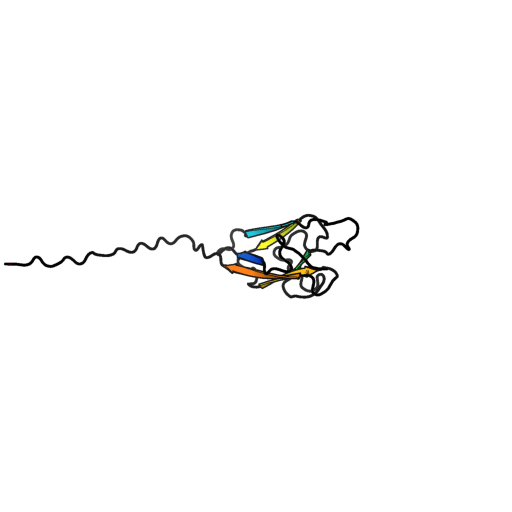0.583 6.175 28.209 1.00 48.72 108 LYS A O 1
ATOM 848 N N . LEU A 1 109 ? -11.885 8.003 28.352 1.00 47.22 109 LEU A N 1
ATOM 849 C CA . LEU A 1 109 ? -11.247 8.608 29.507 1.00 47.22 109 LEU A CA 1
ATOM 850 C C . LEU A 1 109 ? -11.263 7.601 30.669 1.00 47.22 109 LEU A C 1
ATOM 852 O O . LEU A 1 109 ? -12.294 7.403 31.311 1.00 47.22 109 LEU A O 1
ATOM 856 N N . VAL A 1 110 ? -10.131 6.956 30.947 1.00 58.94 110 VAL A N 1
ATOM 857 C CA . VAL A 1 110 ? -9.973 6.121 32.140 1.00 58.94 110 VAL A CA 1
ATOM 858 C C . VAL A 1 110 ? -9.569 7.052 33.281 1.00 58.94 110 VAL A C 1
ATOM 860 O O . VAL A 1 110 ? -8.405 7.416 33.418 1.00 58.94 110 VAL A O 1
ATOM 863 N N . ARG A 1 111 ? -10.540 7.499 34.088 1.00 49.78 111 ARG A N 1
ATOM 864 C CA . ARG A 1 111 ? -10.248 8.230 35.332 1.00 49.78 111 ARG A CA 1
ATOM 865 C C . ARG A 1 111 ? -9.900 7.232 36.433 1.00 49.78 111 ARG A C 1
ATOM 867 O O . ARG A 1 111 ? -10.785 6.567 36.960 1.00 49.78 111 ARG A O 1
ATOM 874 N N . THR A 1 112 ? -8.635 7.175 36.831 1.00 57.94 112 THR A N 1
ATOM 875 C CA . THR A 1 112 ? -8.215 6.499 38.066 1.00 57.94 112 THR A CA 1
ATOM 876 C C . THR A 1 112 ? -8.195 7.506 39.217 1.00 57.94 112 THR A C 1
ATOM 878 O O . THR A 1 112 ? -7.499 8.517 39.133 1.00 57.94 112 THR A O 1
ATOM 881 N N . ARG A 1 113 ? -8.937 7.252 40.304 1.00 62.03 113 ARG A N 1
ATOM 882 C CA . ARG A 1 113 ? -8.805 7.994 41.571 1.00 62.03 113 ARG A CA 1
ATOM 883 C C . ARG A 1 113 ? -7.958 7.152 42.525 1.00 62.03 113 ARG A C 1
ATOM 885 O O . ARG A 1 113 ? -8.363 6.047 42.869 1.00 62.03 113 ARG A O 1
ATOM 892 N N . ARG A 1 114 ? -6.816 7.676 42.975 1.00 59.66 114 ARG A N 1
ATOM 893 C CA . ARG A 1 114 ? -6.098 7.136 44.138 1.00 59.66 114 ARG A CA 1
ATOM 894 C C . ARG A 1 114 ? -6.737 7.750 45.384 1.00 59.66 114 ARG A C 1
ATOM 896 O O . ARG A 1 114 ? -6.731 8.970 45.517 1.00 59.66 114 ARG A O 1
ATOM 903 N N . LEU A 1 115 ? -7.343 6.935 46.246 1.00 62.09 115 LEU A N 1
ATOM 904 C CA . LEU A 1 115 ? -7.685 7.376 47.600 1.00 62.09 115 LEU A CA 1
ATOM 905 C C . LEU A 1 115 ? -6.370 7.442 48.386 1.00 62.09 115 LEU A C 1
ATOM 907 O O . LEU A 1 115 ? -5.595 6.486 48.363 1.00 62.09 115 LEU A O 1
ATOM 911 N N . LEU A 1 116 ? -6.083 8.588 49.003 1.00 57.66 116 LEU A N 1
ATOM 912 C CA . LEU A 1 116 ? -5.064 8.658 50.046 1.00 57.66 116 LEU A CA 1
ATOM 913 C C . LEU A 1 116 ? -5.638 7.909 51.248 1.00 57.66 116 LEU A C 1
ATOM 915 O O . LEU A 1 116 ? -6.740 8.216 51.694 1.00 57.66 116 LEU A O 1
ATOM 919 N N . GLU A 1 117 ? -4.927 6.886 51.703 1.00 64.50 117 GLU A N 1
ATOM 920 C CA . GLU A 1 117 ? -5.240 6.185 52.942 1.00 64.50 117 GLU A CA 1
ATOM 921 C C . GLU A 1 117 ? -5.073 7.194 54.087 1.00 64.50 117 GLU A C 1
ATOM 923 O O . GLU A 1 117 ? -3.978 7.722 54.293 1.00 64.50 117 GLU A O 1
ATOM 928 N N . GLU A 1 118 ? -6.167 7.554 54.764 1.00 58.81 118 GLU A N 1
ATOM 929 C CA . GLU A 1 118 ? -6.090 8.411 55.946 1.00 58.81 118 GLU A CA 1
ATOM 930 C C . GLU A 1 118 ? -5.308 7.658 57.026 1.00 58.81 118 GLU A C 1
ATOM 932 O O . GLU A 1 118 ? -5.740 6.608 57.505 1.00 58.81 118 GLU A O 1
ATOM 937 N N . GLN A 1 119 ? -4.138 8.180 57.404 1.00 62.53 119 GLN A N 1
ATOM 938 C CA . GLN A 1 119 ? -3.441 7.704 58.595 1.00 62.53 119 GLN A CA 1
ATOM 939 C C . GLN A 1 119 ? -4.357 7.920 59.807 1.00 62.53 119 GLN A C 1
ATOM 941 O O . GLN A 1 119 ? -4.799 9.053 60.022 1.00 62.53 119 GLN A O 1
ATOM 946 N N . PRO A 1 120 ? -4.636 6.892 60.630 1.00 60.25 120 PRO A N 1
ATOM 947 C CA . PRO A 1 120 ? -5.383 7.110 61.855 1.00 60.25 120 PRO A CA 1
ATOM 948 C C . PRO A 1 120 ? -4.572 8.041 62.759 1.00 60.25 120 PRO A C 1
ATOM 950 O O . PRO A 1 120 ? -3.390 7.803 63.015 1.00 60.25 120 PRO A O 1
ATOM 953 N N . ALA A 1 121 ? -5.211 9.117 63.223 1.00 60.41 121 ALA A N 1
ATOM 954 C CA . ALA A 1 121 ? -4.616 10.055 64.161 1.00 60.41 121 ALA A CA 1
ATOM 955 C C . ALA A 1 121 ? -4.073 9.290 65.376 1.00 60.41 121 ALA A C 1
ATOM 957 O O . ALA A 1 121 ? -4.818 8.580 66.058 1.00 60.41 121 ALA A O 1
ATOM 958 N N . ALA A 1 122 ? -2.774 9.428 65.642 1.00 63.06 122 ALA A N 1
ATOM 959 C CA . ALA A 1 122 ? -2.176 8.917 66.861 1.00 63.06 122 ALA A CA 1
ATOM 960 C C . ALA A 1 122 ? -2.847 9.614 68.054 1.00 63.06 122 ALA A C 1
ATOM 962 O O . ALA A 1 122 ? -2.650 10.804 68.288 1.00 63.06 122 ALA A O 1
ATOM 963 N N . ARG A 1 123 ? -3.673 8.872 68.795 1.00 56.28 123 ARG A N 1
ATOM 964 C CA . ARG A 1 123 ? -4.034 9.231 70.166 1.00 56.28 123 ARG A CA 1
ATOM 965 C C . ARG A 1 123 ? -2.838 8.904 71.045 1.00 56.28 123 ARG A C 1
ATOM 967 O O . ARG A 1 123 ? -2.667 7.716 71.301 1.00 56.28 123 ARG A O 1
ATOM 974 N N . ILE A 1 124 ? -2.096 9.917 71.502 1.00 52.50 124 ILE A N 1
ATOM 975 C CA . ILE A 1 124 ? -1.649 10.091 72.901 1.00 52.50 124 ILE A CA 1
ATOM 976 C C . ILE A 1 124 ? -1.490 11.590 73.154 1.00 52.50 124 ILE A C 1
ATOM 978 O O . ILE A 1 124 ? -0.715 12.222 72.405 1.00 52.50 124 ILE A O 1
#

Radius of gyration: 22.86 Å; chains: 1; bounding box: 34×22×92 Å

Organism: NCBI:txid3032

pLDDT: mean 83.94, std 15.58, range [47.22, 98.44]